Protein AF-A0A1X7SQI3-F1 (afdb_monomer)

Nearest PDB structures (foldseek):
  5ooy-assembly2_E  TM=9.959E-01  e=3.566E-05  synthetic construct
  4zfh-assembly1_A  TM=9.852E-01  e=6.620E-05  Homo sapiens
  4uuc-assembly1_A  TM=9.744E-01  e=2.281E-04  Homo sapiens
  8glv-assembly1_AH  TM=9.231E-01  e=3.307E-04  Chlamydomonas reinhardtii
  8pwl-assembly1_B  TM=9.294E-01  e=3.518E-04  Homo sapiens

Foldseek 3Di:
DPPPPFQDDPLLVCLLVLVLVVNLVCLVVPDDQCDATPQRDGSLNNNVVNVSPSSNVSSVVSPHDPPRDTD

pLDDT: mean 93.67, std 12.78, range [41.22, 98.75]

Radius of gyration: 11.45 Å; Cα contacts (8 Å, |Δi|>4): 103; chains: 1; bounding box: 19×28×31 Å

Mean predicted aligned error: 3.77 Å

Structure (mmCIF, N/CA/C/O backbone):
data_AF-A0A1X7SQI3-F1
#
_entry.id   AF-A0A1X7SQI3-F1
#
loop_
_atom_site.group_PDB
_atom_site.id
_atom_site.type_symbol
_atom_site.label_atom_id
_atom_site.label_alt_id
_atom_site.label_comp_id
_atom_site.label_asym_id
_atom_site.label_entity_id
_atom_site.label_seq_id
_atom_site.pdbx_PDB_ins_code
_atom_site.Cartn_x
_atom_site.Cartn_y
_atom_site.Cartn_z
_atom_site.occupancy
_atom_site.B_iso_or_equiv
_atom_site.auth_seq_id
_atom_site.auth_comp_id
_atom_site.auth_asym_id
_atom_site.auth_atom_id
_atom_site.pdbx_PDB_model_num
ATOM 1 N N . MET A 1 1 ? 8.221 21.091 -19.969 1.00 41.22 1 MET A N 1
ATOM 2 C CA . MET A 1 1 ? 8.299 20.141 -18.846 1.00 41.22 1 MET A CA 1
ATOM 3 C C . MET A 1 1 ? 6.915 20.111 -18.253 1.00 41.22 1 MET A C 1
ATOM 5 O O . MET A 1 1 ? 6.546 21.064 -17.581 1.00 41.22 1 MET A O 1
ATOM 9 N N . GLU A 1 2 ? 6.121 19.115 -18.629 1.00 46.88 2 GLU A N 1
ATOM 10 C CA . GLU A 1 2 ? 4.892 18.812 -17.901 1.00 46.88 2 GLU A CA 1
ATOM 11 C C . GLU A 1 2 ? 5.314 18.423 -16.486 1.00 46.88 2 GLU A C 1
ATOM 13 O O . GLU A 1 2 ? 6.220 17.607 -16.304 1.00 46.88 2 GLU A O 1
ATOM 18 N N . PHE A 1 3 ? 4.755 19.102 -15.490 1.00 49.75 3 PHE A N 1
ATOM 19 C CA . PHE A 1 3 ? 4.870 18.660 -14.114 1.00 49.75 3 PHE A CA 1
ATOM 20 C C . PHE A 1 3 ? 4.164 17.305 -14.062 1.00 49.75 3 PHE A C 1
ATOM 22 O O . PHE A 1 3 ? 2.950 17.255 -14.219 1.00 49.75 3 PHE A O 1
ATOM 29 N N . LEU A 1 4 ? 4.927 16.219 -13.943 1.00 50.41 4 LEU A N 1
ATOM 30 C CA . LEU A 1 4 ? 4.384 14.904 -13.616 1.00 50.41 4 LEU A CA 1
ATOM 31 C C . LEU A 1 4 ? 3.779 15.050 -12.217 1.00 50.41 4 LEU A C 1
ATOM 33 O O . LEU A 1 4 ? 4.517 15.129 -11.230 1.00 50.41 4 LEU A O 1
ATOM 37 N N . HIS A 1 5 ? 2.465 15.237 -12.149 1.00 58.34 5 HIS A N 1
ATOM 38 C CA . HIS A 1 5 ? 1.736 15.452 -10.911 1.00 58.34 5 HIS A CA 1
ATOM 39 C C . HIS A 1 5 ? 1.464 14.101 -10.264 1.00 58.34 5 HIS A C 1
ATOM 41 O O . HIS A 1 5 ? 0.322 13.735 -10.084 1.00 58.34 5 HIS A O 1
ATOM 47 N N . ASP A 1 6 ? 2.516 13.383 -9.871 1.00 75.56 6 ASP A N 1
ATOM 48 C CA . ASP A 1 6 ? 2.404 12.082 -9.213 1.00 75.56 6 ASP A CA 1
ATOM 49 C C . ASP A 1 6 ? 1.391 12.161 -8.049 1.00 75.56 6 ASP A C 1
ATOM 51 O O . ASP A 1 6 ? 1.714 12.664 -6.969 1.00 75.56 6 ASP A O 1
ATOM 55 N N . GLU A 1 7 ? 0.143 11.716 -8.276 1.00 90.94 7 GLU A N 1
ATOM 56 C CA . GLU A 1 7 ? -1.004 11.815 -7.347 1.00 90.94 7 GLU A CA 1
ATOM 57 C C . GLU A 1 7 ? -0.840 10.879 -6.130 1.00 90.94 7 GLU A C 1
ATOM 59 O O . GLU A 1 7 ? -1.780 10.532 -5.407 1.00 90.94 7 GLU A O 1
ATOM 64 N N . ARG A 1 8 ? 0.401 10.480 -5.848 1.00 94.50 8 ARG A N 1
ATOM 65 C CA . ARG A 1 8 ? 0.789 9.726 -4.670 1.00 94.50 8 ARG A CA 1
ATOM 66 C C . ARG A 1 8 ? 0.473 10.494 -3.401 1.00 94.50 8 ARG A C 1
ATOM 68 O O . ARG A 1 8 ? 1.137 11.443 -2.989 1.00 94.50 8 ARG A O 1
ATOM 75 N N . THR A 1 9 ? -0.509 9.965 -2.695 1.00 96.75 9 THR A N 1
ATOM 76 C CA . THR A 1 9 ? -0.758 10.289 -1.292 1.00 96.75 9 THR A CA 1
ATOM 77 C C . THR A 1 9 ? 0.384 9.815 -0.374 1.00 96.75 9 THR A C 1
ATOM 79 O O . THR A 1 9 ? 1.136 8.897 -0.725 1.00 96.75 9 THR A O 1
ATOM 82 N N . PRO A 1 10 ? 0.475 10.339 0.867 1.00 98.12 10 PRO A N 1
ATOM 83 C CA . PRO A 1 10 ? 1.396 9.816 1.878 1.00 98.12 10 PRO A CA 1
ATOM 84 C C . PRO A 1 10 ? 1.270 8.305 2.114 1.00 98.12 10 PRO A C 1
ATOM 86 O O . PRO A 1 10 ? 2.251 7.663 2.483 1.00 98.12 10 PRO A O 1
ATOM 89 N N . LEU A 1 11 ? 0.085 7.727 1.878 1.00 98.38 11 LEU A N 1
ATOM 90 C CA . LEU A 1 11 ? -0.147 6.296 2.035 1.00 98.38 11 LEU A CA 1
ATOM 91 C C . LEU A 1 11 ? 0.589 5.473 0.966 1.00 98.38 11 LEU A C 1
ATOM 93 O O . LEU A 1 11 ? 1.157 4.440 1.309 1.00 98.38 11 LEU A O 1
ATOM 97 N N . HIS A 1 12 ? 0.668 5.948 -0.284 1.00 98.25 12 HIS A N 1
ATOM 98 C CA . HIS A 1 12 ? 1.473 5.302 -1.331 1.00 98.25 12 HIS A CA 1
ATOM 99 C C . HIS A 1 12 ? 2.956 5.269 -0.959 1.00 98.25 12 HIS A C 1
ATOM 101 O O . HIS A 1 12 ? 3.595 4.220 -1.017 1.00 98.25 12 HIS A O 1
ATOM 107 N N . ILE A 1 13 ? 3.483 6.416 -0.521 1.00 97.88 13 ILE A N 1
ATOM 108 C CA . ILE A 1 13 ? 4.898 6.575 -0.166 1.00 97.88 13 ILE A CA 1
ATOM 109 C C . ILE A 1 13 ? 5.238 5.713 1.056 1.00 97.88 13 ILE A C 1
ATOM 111 O O . ILE A 1 13 ? 6.222 4.978 1.064 1.00 97.88 13 ILE A O 1
ATOM 115 N N . ALA A 1 14 ? 4.408 5.752 2.101 1.00 98.44 14 ALA A N 1
ATOM 116 C CA . ALA A 1 14 ? 4.608 4.916 3.281 1.00 98.44 14 ALA A CA 1
ATOM 117 C C . ALA A 1 14 ? 4.562 3.420 2.929 1.00 98.44 14 ALA A C 1
ATOM 119 O O . ALA A 1 14 ? 5.333 2.632 3.487 1.00 98.44 14 ALA A O 1
ATOM 120 N N . ALA A 1 15 ? 3.699 3.037 1.982 1.00 98.56 15 ALA A N 1
ATOM 121 C CA . ALA A 1 15 ? 3.570 1.662 1.540 1.00 98.56 15 ALA A CA 1
ATOM 122 C C . ALA A 1 15 ? 4.786 1.168 0.738 1.00 98.56 15 ALA A C 1
ATOM 124 O O . ALA A 1 15 ? 5.279 0.074 1.019 1.00 98.56 15 ALA A O 1
ATOM 125 N N . SER A 1 16 ? 5.327 1.969 -0.191 1.00 98.06 16 SER A N 1
ATOM 126 C CA . SER A 1 16 ? 6.546 1.618 -0.945 1.00 98.06 16 SE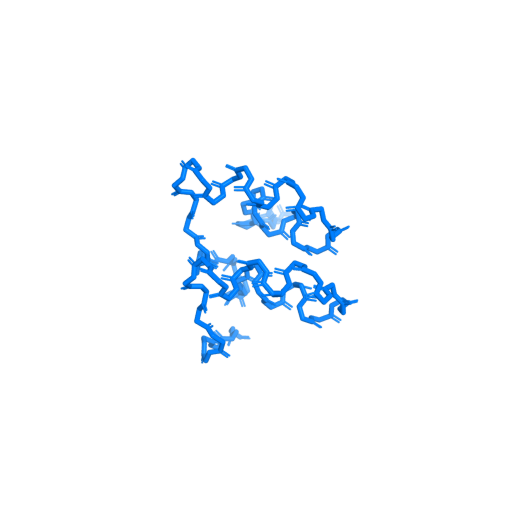R A CA 1
ATOM 127 C C . SER A 1 16 ? 7.774 1.497 -0.034 1.00 98.06 16 SER A C 1
ATOM 129 O O . SER A 1 16 ? 8.592 0.578 -0.165 1.00 98.06 16 SER A O 1
ATOM 131 N N . GLU A 1 17 ? 7.875 2.389 0.950 1.00 98.00 17 GLU A N 1
ATOM 132 C CA . GLU A 1 17 ? 8.985 2.446 1.904 1.00 98.00 17 GLU A CA 1
ATOM 133 C C . GLU A 1 17 ? 8.893 1.394 3.021 1.00 98.00 17 GLU A C 1
ATOM 135 O O . GLU A 1 17 ? 9.832 1.248 3.803 1.00 98.00 17 GLU A O 1
ATOM 140 N N . GLY A 1 18 ? 7.791 0.641 3.115 1.00 97.56 18 GLY A N 1
ATOM 141 C CA . GLY A 1 18 ? 7.624 -0.384 4.148 1.00 97.56 18 GLY A CA 1
ATOM 142 C C . GLY A 1 18 ? 7.380 0.179 5.552 1.00 97.56 18 GLY A C 1
ATOM 143 O O . GLY A 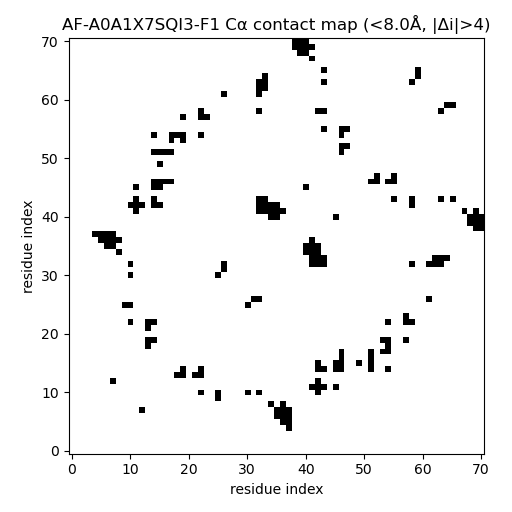1 18 ? 7.727 -0.470 6.532 1.00 97.56 18 GLY A O 1
ATOM 144 N N . ARG A 1 19 ? 6.825 1.392 5.673 1.00 98.12 19 ARG A N 1
ATOM 145 C CA . ARG A 1 19 ? 6.612 2.100 6.950 1.00 98.12 19 ARG A CA 1
ATOM 146 C C . ARG A 1 19 ? 5.311 1.647 7.621 1.00 98.12 19 ARG A C 1
ATOM 148 O O . ARG A 1 19 ? 4.331 2.388 7.653 1.00 98.12 19 ARG A O 1
ATOM 155 N N . ASN A 1 20 ? 5.285 0.430 8.147 1.00 96.25 20 ASN A N 1
ATOM 156 C CA . ASN A 1 20 ? 4.109 -0.222 8.734 1.00 96.25 20 ASN A CA 1
ATOM 157 C C . ASN A 1 20 ? 3.393 0.604 9.826 1.00 96.25 20 ASN A C 1
ATOM 159 O O . ASN A 1 20 ? 2.162 0.692 9.801 1.00 96.25 20 ASN A O 1
ATOM 163 N N . GLU A 1 21 ? 4.108 1.261 10.747 1.00 98.00 21 GLU A N 1
ATOM 164 C CA . GLU A 1 21 ? 3.467 2.113 11.765 1.00 98.00 21 GLU A CA 1
ATOM 165 C C . GLU A 1 21 ? 2.831 3.358 11.140 1.00 98.00 21 GLU A C 1
ATOM 167 O O . GLU A 1 21 ? 1.718 3.737 11.502 1.00 98.00 21 GLU A O 1
ATOM 172 N N . VAL A 1 22 ? 3.501 3.974 10.162 1.00 98.56 22 VAL A N 1
ATOM 173 C CA . VAL A 1 22 ? 2.990 5.165 9.466 1.00 98.56 22 VAL A CA 1
ATOM 174 C C . VAL A 1 22 ? 1.742 4.816 8.661 1.00 98.56 22 VAL A C 1
ATOM 176 O O . VAL A 1 22 ? 0.743 5.522 8.756 1.00 98.56 22 VAL A O 1
ATOM 179 N N . VAL A 1 23 ? 1.766 3.699 7.927 1.00 98.62 23 VAL A N 1
ATOM 180 C CA . VAL A 1 23 ? 0.598 3.164 7.211 1.00 98.62 23 VAL A CA 1
ATOM 181 C C . VAL A 1 23 ? -0.577 2.984 8.176 1.00 98.62 23 VAL A C 1
ATOM 183 O O . VAL A 1 23 ? -1.676 3.457 7.897 1.00 98.62 23 VAL A O 1
ATOM 186 N N . SER A 1 24 ? -0.336 2.389 9.34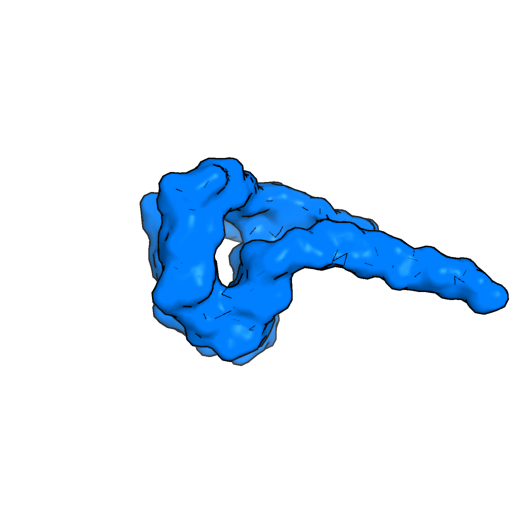8 1.00 98.38 24 SER A N 1
ATOM 187 C CA . SER A 1 24 ? -1.378 2.168 10.361 1.00 98.38 24 SER A CA 1
ATOM 188 C C . SER A 1 24 ? -1.976 3.479 10.888 1.00 98.38 24 SER A C 1
ATOM 190 O O . SER A 1 24 ? -3.196 3.591 11.026 1.00 98.38 24 SER A O 1
ATOM 192 N N . VAL A 1 25 ? -1.140 4.491 11.151 1.00 98.69 25 VAL A N 1
ATOM 193 C CA . VAL A 1 25 ? -1.593 5.820 11.597 1.00 98.69 25 VAL A CA 1
ATOM 194 C C . VAL A 1 25 ? -2.429 6.507 10.520 1.00 98.69 25 VAL A C 1
ATOM 196 O O . VAL A 1 25 ? -3.482 7.057 10.837 1.00 98.69 25 VAL A O 1
ATOM 199 N N . LEU A 1 26 ? -1.994 6.467 9.259 1.00 98.69 26 LEU A N 1
ATOM 200 C CA . LEU A 1 26 ? -2.716 7.089 8.147 1.00 98.69 26 LEU A CA 1
ATOM 201 C C . LEU A 1 26 ? -4.106 6.464 7.964 1.00 98.69 26 LEU A C 1
ATOM 203 O O . LEU A 1 26 ? -5.097 7.189 7.906 1.00 98.69 26 LEU A O 1
ATOM 207 N N . LEU A 1 27 ? -4.189 5.132 7.954 1.00 98.56 27 LEU A N 1
ATOM 208 C CA . LEU A 1 27 ? -5.457 4.400 7.838 1.00 98.56 27 LEU A CA 1
ATOM 209 C C . LEU A 1 27 ? -6.389 4.692 9.021 1.00 98.56 27 LEU A C 1
ATOM 211 O O . LEU A 1 27 ? -7.569 4.972 8.828 1.00 98.56 27 LEU A O 1
ATOM 215 N N . SER A 1 28 ? -5.847 4.739 10.242 1.00 98.31 28 SER A N 1
ATOM 216 C CA . SER A 1 28 ? -6.620 5.078 11.448 1.00 98.31 28 SER A CA 1
ATOM 217 C C . SER A 1 28 ? -7.170 6.510 11.436 1.00 98.31 28 SER A C 1
ATOM 219 O O . SER A 1 28 ? -8.128 6.804 12.144 1.00 98.31 28 SER A O 1
ATOM 221 N N . ASN A 1 29 ? -6.582 7.404 10.634 1.00 98.50 29 ASN A N 1
ATOM 222 C CA . ASN A 1 29 ? -7.057 8.774 10.424 1.00 98.50 29 ASN A CA 1
ATOM 223 C C . ASN A 1 29 ? -7.938 8.916 9.168 1.00 98.50 29 ASN A C 1
ATOM 225 O O . ASN A 1 29 ? -8.187 10.032 8.715 1.00 98.50 29 ASN A O 1
ATOM 229 N N . GLY A 1 30 ? -8.429 7.804 8.613 1.00 97.81 30 GLY A N 1
ATOM 230 C CA . GLY A 1 30 ? -9.392 7.807 7.512 1.00 97.81 30 GLY A CA 1
ATOM 231 C C . GLY A 1 30 ? -8.776 7.930 6.121 1.00 97.81 30 GLY A C 1
ATOM 232 O O . GLY A 1 30 ? -9.491 8.274 5.183 1.00 97.81 30 GLY A O 1
ATOM 233 N N . ALA A 1 31 ? -7.474 7.665 5.960 1.00 98.44 31 ALA A N 1
ATOM 234 C CA . ALA A 1 31 ? -6.901 7.520 4.626 1.00 98.44 31 ALA A CA 1
ATOM 235 C C . ALA A 1 31 ? -7.563 6.343 3.890 1.00 98.44 31 ALA A C 1
ATOM 237 O O . ALA A 1 31 ? -7.697 5.257 4.453 1.00 98.44 31 ALA A O 1
ATOM 238 N N . ASP A 1 32 ? -7.944 6.555 2.630 1.00 98.50 32 ASP A N 1
ATOM 239 C CA . ASP A 1 32 ? -8.524 5.506 1.792 1.00 98.50 32 ASP A CA 1
ATOM 240 C C . ASP A 1 32 ? -7.434 4.495 1.370 1.00 98.50 32 ASP A C 1
ATOM 242 O O . ASP A 1 32 ? -6.494 4.881 0.667 1.00 98.50 32 ASP A O 1
ATOM 246 N N . PRO A 1 33 ? -7.524 3.209 1.767 1.00 98.38 33 PRO A N 1
ATOM 247 C CA . PRO A 1 33 ? -6.562 2.176 1.371 1.00 98.38 33 PRO A CA 1
ATOM 248 C C . PRO A 1 33 ? -6.566 1.866 -0.134 1.00 98.38 33 PRO A C 1
ATOM 250 O O . PRO A 1 33 ? -5.607 1.269 -0.627 1.00 98.38 33 PRO A O 1
ATOM 253 N N . ASN A 1 34 ? -7.625 2.251 -0.852 1.00 98.44 34 ASN A N 1
ATOM 254 C CA . ASN A 1 34 ? -7.842 1.978 -2.273 1.00 98.44 34 ASN A CA 1
ATOM 255 C C . ASN A 1 34 ? -7.644 3.207 -3.163 1.00 98.44 34 ASN A C 1
ATOM 257 O O . ASN A 1 34 ? -7.930 3.138 -4.360 1.00 98.44 34 ASN A O 1
ATOM 261 N N . ILE A 1 35 ? -7.146 4.310 -2.596 1.00 97.75 35 ILE A N 1
ATOM 262 C CA . ILE A 1 35 ? -6.834 5.517 -3.359 1.00 97.75 35 ILE A CA 1
ATOM 263 C C . ILE A 1 35 ? -5.884 5.175 -4.512 1.00 97.75 35 ILE A C 1
ATOM 265 O O . ILE A 1 35 ? -4.944 4.404 -4.328 1.00 97.75 35 ILE A O 1
ATOM 269 N N . LYS A 1 36 ? -6.159 5.718 -5.697 1.00 96.56 36 LYS A N 1
ATOM 270 C CA . LYS A 1 36 ? -5.352 5.532 -6.905 1.00 96.56 36 LYS A CA 1
ATOM 271 C C . LYS A 1 36 ? -4.475 6.761 -7.148 1.00 96.56 36 LYS A C 1
ATOM 273 O O . LYS A 1 36 ? -4.922 7.871 -6.869 1.00 96.56 36 LYS A O 1
ATOM 278 N N . ASP A 1 37 ? -3.259 6.555 -7.640 1.00 95.19 37 ASP A N 1
ATOM 279 C CA . ASP A 1 37 ? -2.426 7.608 -8.234 1.00 95.19 37 ASP A CA 1
ATOM 280 C C . ASP A 1 37 ? -2.692 7.764 -9.749 1.00 95.19 37 ASP A C 1
ATOM 282 O O . ASP A 1 37 ? -3.601 7.130 -10.294 1.00 95.19 37 ASP A O 1
ATOM 286 N N . GLU A 1 38 ? -1.897 8.593 -10.438 1.00 93.62 38 GLU A N 1
ATOM 287 C CA . GLU A 1 38 ? -2.029 8.845 -11.887 1.00 93.62 38 GLU A CA 1
ATOM 288 C C . GLU A 1 38 ? -1.826 7.585 -12.751 1.00 93.62 38 GLU A C 1
ATOM 290 O O . GLU A 1 38 ? -2.387 7.496 -13.841 1.00 93.62 38 GLU A O 1
ATOM 295 N N . ASP A 1 39 ? -1.067 6.593 -12.265 1.00 92.69 39 ASP A N 1
ATOM 296 C CA . ASP A 1 39 ? -0.847 5.297 -12.932 1.00 92.69 39 ASP A CA 1
ATOM 297 C C . ASP A 1 39 ? -1.946 4.269 -12.567 1.00 92.69 39 ASP A C 1
ATOM 299 O O . ASP A 1 39 ? -1.810 3.055 -12.770 1.00 92.69 39 ASP A O 1
ATOM 303 N N . GLU A 1 40 ? -3.026 4.743 -11.945 1.00 95.56 40 GLU A N 1
ATOM 304 C CA . GLU A 1 40 ? -4.078 3.964 -11.302 1.00 95.56 40 GLU A CA 1
ATOM 305 C C . GLU A 1 40 ? -3.578 2.918 -10.286 1.00 95.56 40 GLU A C 1
ATOM 307 O O . GLU A 1 40 ? -4.249 1.909 -10.023 1.00 95.56 40 GLU A O 1
ATOM 312 N N . ARG A 1 41 ? -2.398 3.127 -9.698 1.00 96.88 41 ARG A N 1
ATOM 313 C CA . ARG A 1 41 ? -1.841 2.241 -8.674 1.00 96.88 41 ARG A CA 1
ATOM 314 C C . ARG A 1 41 ? -2.366 2.642 -7.311 1.00 96.88 41 ARG A C 1
ATOM 316 O O . ARG A 1 41 ? -2.505 3.812 -6.999 1.00 96.88 41 ARG A O 1
ATOM 323 N N . THR A 1 42 ? -2.602 1.636 -6.482 1.00 98.25 42 THR A N 1
ATOM 324 C CA . THR A 1 42 ? -2.994 1.803 -5.076 1.00 98.25 42 THR A CA 1
ATOM 325 C C . THR A 1 42 ? -1.788 1.627 -4.154 1.00 98.25 42 THR A C 1
ATOM 327 O O . THR A 1 42 ? -0.785 1.032 -4.568 1.00 98.25 42 THR A O 1
ATOM 330 N N . PRO A 1 43 ? -1.859 2.031 -2.872 1.00 98.38 43 PRO A N 1
ATOM 331 C CA . PRO A 1 43 ? -0.805 1.735 -1.902 1.00 98.38 43 PRO A CA 1
ATOM 332 C C . PRO A 1 43 ? -0.441 0.243 -1.840 1.00 98.38 43 PRO A C 1
ATOM 334 O O . PRO A 1 43 ? 0.729 -0.108 -1.682 1.00 98.38 43 PRO A O 1
ATOM 337 N N . LEU A 1 44 ? -1.424 -0.645 -2.037 1.00 98.69 44 LEU A N 1
ATOM 338 C CA . LEU A 1 44 ? -1.204 -2.091 -2.063 1.00 98.69 44 LEU A CA 1
ATOM 339 C C . LEU A 1 44 ? -0.347 -2.533 -3.258 1.00 98.69 44 LEU A C 1
ATOM 341 O O . LEU A 1 44 ? 0.503 -3.406 -3.089 1.00 98.69 44 LEU A O 1
ATOM 345 N N . HIS A 1 45 ? -0.493 -1.900 -4.428 1.00 98.44 45 HIS A N 1
ATOM 346 C CA . HIS A 1 45 ? 0.369 -2.172 -5.582 1.00 98.44 45 HIS A CA 1
ATOM 347 C C . HIS A 1 45 ? 1.838 -1.879 -5.267 1.00 98.44 45 HIS A C 1
ATOM 349 O O . HIS A 1 45 ? 2.702 -2.705 -5.556 1.00 98.44 45 HIS A O 1
ATOM 355 N N . TYR A 1 46 ? 2.124 -0.744 -4.623 1.00 98.12 46 TYR A N 1
ATOM 356 C CA . TYR A 1 46 ? 3.487 -0.383 -4.227 1.00 98.12 46 TYR A CA 1
ATOM 357 C C . TYR A 1 46 ? 4.058 -1.335 -3.175 1.00 98.12 46 TYR A C 1
ATOM 359 O O . TYR A 1 46 ? 5.186 -1.807 -3.320 1.00 98.12 46 TYR A O 1
ATOM 367 N N . ALA A 1 47 ? 3.282 -1.663 -2.139 1.00 98.50 47 ALA A N 1
ATOM 368 C CA . ALA A 1 47 ? 3.718 -2.606 -1.113 1.00 98.50 47 ALA A CA 1
ATOM 369 C C . ALA A 1 47 ? 4.028 -3.992 -1.706 1.00 98.50 47 ALA A C 1
ATOM 371 O O . ALA A 1 47 ? 5.061 -4.581 -1.385 1.00 98.50 47 ALA A O 1
ATOM 372 N N . ALA A 1 48 ? 3.167 -4.490 -2.600 1.00 98.38 48 ALA A N 1
ATOM 373 C CA . ALA A 1 48 ? 3.332 -5.787 -3.249 1.00 98.38 48 ALA A CA 1
ATOM 374 C C . ALA A 1 48 ? 4.514 -5.807 -4.229 1.00 98.38 48 ALA A C 1
ATOM 376 O O . ALA A 1 48 ? 5.314 -6.739 -4.189 1.00 98.38 48 ALA A O 1
ATOM 377 N N . LEU A 1 49 ? 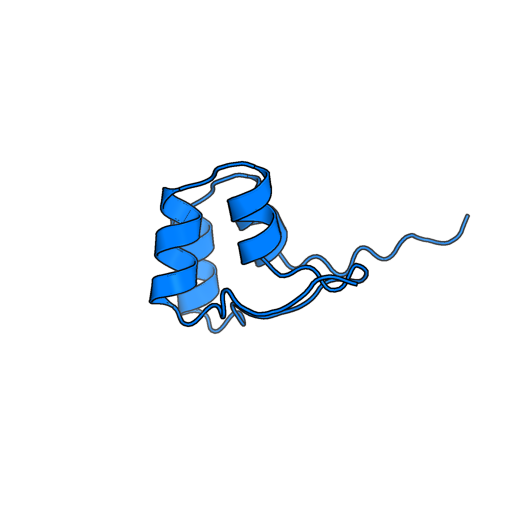4.670 -4.765 -5.056 1.00 97.75 49 LEU A N 1
ATOM 378 C CA . LEU A 1 49 ? 5.767 -4.645 -6.024 1.00 97.75 49 LEU A CA 1
ATOM 379 C C . LEU A 1 49 ? 7.143 -4.692 -5.349 1.00 97.75 49 LEU A C 1
ATOM 381 O O . LEU A 1 49 ? 8.071 -5.304 -5.870 1.00 97.75 49 LEU A O 1
ATOM 385 N N . ILE A 1 50 ? 7.272 -4.042 -4.191 1.00 97.75 50 ILE A N 1
ATOM 386 C CA . ILE A 1 50 ? 8.539 -3.927 -3.456 1.00 97.75 50 ILE A CA 1
ATOM 387 C C . ILE A 1 50 ? 8.738 -5.091 -2.462 1.00 97.75 50 ILE A C 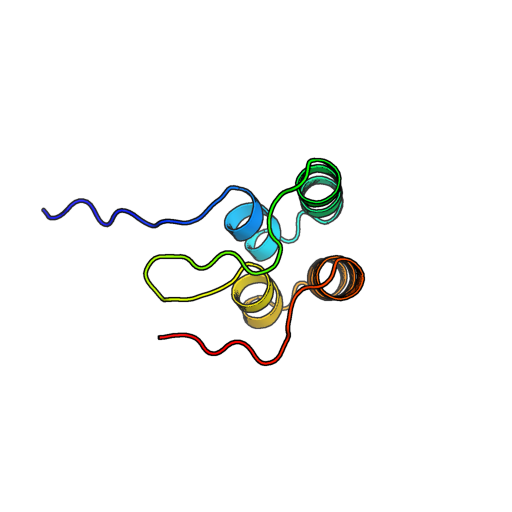1
ATOM 389 O O . ILE A 1 50 ? 9.844 -5.297 -1.965 1.00 97.75 50 ILE A O 1
ATOM 393 N N . GLY A 1 51 ? 7.695 -5.877 -2.171 1.00 97.81 51 GLY A N 1
ATOM 394 C CA . GLY A 1 51 ? 7.757 -7.012 -1.239 1.00 97.81 51 GLY A CA 1
ATOM 395 C C . GLY A 1 51 ? 7.661 -6.620 0.241 1.00 97.81 51 GLY A C 1
ATOM 396 O O . GLY A 1 51 ? 8.295 -7.237 1.096 1.00 97.81 51 GLY A O 1
ATOM 397 N N . ARG A 1 52 ? 6.891 -5.575 0.569 1.00 98.31 52 ARG A N 1
ATOM 398 C CA . ARG A 1 52 ? 6.651 -5.112 1.949 1.00 98.31 52 ARG A CA 1
ATOM 399 C C . ARG A 1 52 ? 5.547 -5.938 2.621 1.00 98.31 52 ARG A C 1
ATOM 401 O O . ARG A 1 52 ? 4.422 -5.468 2.775 1.00 98.31 52 ARG A O 1
ATOM 408 N N . ASN A 1 53 ? 5.860 -7.173 3.009 1.00 98.19 53 ASN A N 1
ATOM 409 C CA . ASN A 1 53 ? 4.886 -8.158 3.507 1.00 98.19 53 ASN A CA 1
ATOM 410 C C . ASN A 1 53 ? 4.036 -7.666 4.696 1.00 98.19 53 ASN A C 1
ATOM 412 O O . ASN A 1 53 ? 2.823 -7.893 4.740 1.00 98.19 53 ASN A O 1
ATOM 416 N N . GLU A 1 54 ? 4.648 -6.965 5.650 1.00 98.38 54 GLU A N 1
ATOM 417 C CA . GLU A 1 54 ? 3.955 -6.415 6.818 1.00 98.38 54 GLU A CA 1
ATOM 418 C C . GLU A 1 54 ? 2.966 -5.323 6.401 1.00 98.38 54 GLU A C 1
ATOM 420 O O . GLU A 1 54 ? 1.817 -5.325 6.836 1.00 98.38 54 GLU A O 1
ATOM 425 N N . VAL A 1 55 ? 3.375 -4.429 5.496 1.00 98.69 55 VAL A N 1
ATOM 426 C CA . VAL A 1 55 ? 2.500 -3.382 4.951 1.00 98.69 55 VAL A CA 1
ATOM 427 C C . VAL A 1 55 ? 1.349 -3.984 4.150 1.00 98.69 55 VAL A C 1
ATOM 429 O O . VAL A 1 55 ? 0.216 -3.539 4.314 1.00 98.69 55 VAL A O 1
ATOM 432 N N . VAL A 1 56 ? 1.607 -5.002 3.322 1.00 98.75 56 VAL A N 1
ATOM 433 C CA . VAL A 1 56 ? 0.556 -5.734 2.593 1.00 98.75 56 VAL A CA 1
ATOM 434 C C . VAL A 1 56 ? -0.492 -6.257 3.576 1.00 98.75 56 VAL A C 1
ATOM 436 O O . VAL A 1 56 ? -1.685 -6.027 3.391 1.00 98.75 56 VAL A O 1
ATOM 439 N N . SER A 1 57 ? -0.047 -6.888 4.663 1.00 98.50 57 SER A N 1
ATOM 440 C CA . SER A 1 57 ? -0.941 -7.424 5.695 1.00 98.50 57 SER A CA 1
ATOM 441 C C . SER A 1 57 ? -1.765 -6.326 6.378 1.00 98.50 57 SER A C 1
ATOM 443 O O . SER A 1 57 ? -2.968 -6.499 6.585 1.00 98.50 57 SER A O 1
ATOM 445 N N . VAL A 1 58 ? -1.147 -5.181 6.690 1.00 98.50 58 VAL A N 1
ATOM 446 C CA . VAL A 1 58 ? -1.834 -4.022 7.287 1.00 98.50 58 VAL A CA 1
ATOM 447 C C . VAL A 1 58 ? -2.878 -3.444 6.331 1.00 98.50 58 VAL A C 1
ATOM 449 O O . VAL A 1 58 ? -4.016 -3.231 6.746 1.00 98.50 58 VAL A O 1
ATOM 452 N N . LEU A 1 59 ? -2.530 -3.218 5.063 1.00 98.62 59 LEU A N 1
ATOM 453 C CA . LEU A 1 59 ? -3.444 -2.667 4.058 1.00 98.62 59 LEU A CA 1
ATOM 454 C C . LEU A 1 59 ? -4.655 -3.581 3.838 1.00 98.62 59 LEU A C 1
ATOM 456 O O . LEU A 1 59 ? -5.790 -3.110 3.886 1.00 98.62 59 LEU A O 1
ATOM 460 N N . LEU A 1 60 ? -4.436 -4.891 3.683 1.00 98.62 60 LEU A N 1
ATOM 461 C CA . LEU A 1 60 ? -5.517 -5.872 3.521 1.00 98.62 60 LEU A CA 1
ATOM 462 C C . LEU A 1 60 ? -6.439 -5.916 4.745 1.00 98.62 60 LEU A C 1
ATOM 464 O O . LEU A 1 60 ? -7.659 -5.935 4.605 1.00 98.62 60 LEU A O 1
ATOM 468 N N . SER A 1 61 ? -5.867 -5.859 5.950 1.00 98.31 61 SER A N 1
ATOM 469 C CA . SER A 1 61 ? -6.644 -5.837 7.199 1.00 98.31 61 SER A CA 1
ATOM 470 C C . SER A 1 61 ? -7.489 -4.569 7.358 1.00 98.31 61 SER A C 1
ATOM 472 O O . SER A 1 61 ? -8.459 -4.572 8.111 1.00 98.31 61 SER A O 1
ATOM 474 N N . ASN A 1 62 ? -7.138 -3.494 6.647 1.00 98.25 62 ASN A N 1
ATOM 475 C CA . ASN A 1 62 ? -7.858 -2.222 6.642 1.00 98.25 62 ASN A CA 1
ATOM 476 C C . ASN A 1 62 ? -8.729 -2.028 5.388 1.00 98.25 62 ASN A C 1
ATOM 478 O O . ASN A 1 62 ? -9.172 -0.916 5.126 1.00 98.25 62 ASN A O 1
ATOM 482 N N . GLY A 1 63 ? -9.008 -3.090 4.626 1.00 97.88 63 GLY A N 1
ATOM 483 C CA . GLY A 1 63 ? -9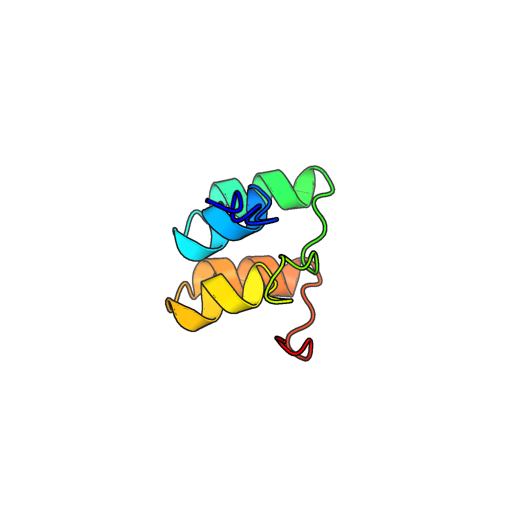.968 -3.041 3.518 1.00 97.88 63 GLY A CA 1
ATOM 484 C C . GLY A 1 63 ? -9.385 -2.633 2.164 1.00 97.88 63 GLY A C 1
ATOM 485 O O . GLY A 1 63 ? -10.143 -2.233 1.278 1.00 97.88 63 GLY A O 1
ATOM 486 N N . ALA A 1 64 ? -8.067 -2.741 1.975 1.00 98.44 64 ALA A N 1
ATOM 487 C CA . ALA A 1 64 ? -7.491 -2.678 0.635 1.00 98.44 64 ALA A CA 1
ATOM 488 C C . ALA A 1 64 ? -8.008 -3.845 -0.227 1.00 98.44 64 ALA A C 1
ATOM 490 O O . ALA A 1 64 ? -7.968 -5.001 0.201 1.00 98.44 64 ALA A O 1
ATOM 491 N N . ASP A 1 65 ? -8.463 -3.553 -1.442 1.00 98.50 65 ASP A N 1
ATOM 492 C CA . ASP A 1 65 ? -8.950 -4.534 -2.407 1.00 98.50 65 ASP A CA 1
ATOM 493 C C . ASP A 1 65 ? -7.778 -5.061 -3.262 1.00 98.50 65 ASP A C 1
ATOM 495 O O . ASP A 1 65 ? -7.209 -4.316 -4.068 1.00 98.50 65 ASP A O 1
ATOM 499 N N . PRO A 1 66 ? -7.405 -6.350 -3.126 1.00 98.06 66 PRO A N 1
ATOM 500 C CA . PRO A 1 66 ? -6.310 -6.948 -3.889 1.00 98.06 66 PRO A CA 1
ATOM 501 C C . PRO A 1 66 ? -6.637 -7.175 -5.372 1.00 98.06 66 PRO A C 1
ATOM 503 O O . PRO A 1 66 ? -5.771 -7.631 -6.115 1.00 98.06 66 PRO A O 1
ATOM 506 N N . SER A 1 67 ? -7.875 -6.922 -5.803 1.00 98.06 67 SER A N 1
ATOM 507 C CA . SER A 1 67 ? -8.334 -7.135 -7.178 1.00 98.06 67 SER A CA 1
ATOM 508 C C . SER A 1 67 ? -8.361 -5.865 -8.033 1.00 98.06 67 SER A C 1
ATOM 510 O O . SER A 1 67 ? -8.592 -5.957 -9.245 1.00 98.06 67 SER A O 1
ATOM 512 N N . ILE A 1 68 ? -8.091 -4.692 -7.441 1.00 97.94 68 ILE A N 1
ATOM 513 C CA . ILE A 1 68 ? -7.956 -3.439 -8.192 1.00 97.94 68 ILE A CA 1
ATOM 514 C C . ILE A 1 68 ? -6.808 -3.583 -9.190 1.00 97.94 68 ILE A C 1
ATOM 516 O O . ILE A 1 68 ? -5.716 -4.017 -8.840 1.00 97.94 68 ILE A O 1
ATOM 520 N N . LYS A 1 69 ? -7.070 -3.206 -10.441 1.00 95.00 69 LYS A N 1
ATOM 521 C CA . LYS A 1 69 ? -6.080 -3.208 -11.521 1.00 95.00 69 LYS A CA 1
ATOM 522 C C . LYS A 1 69 ? -5.419 -1.838 -11.640 1.00 95.00 69 LYS A C 1
ATOM 524 O O . LYS A 1 69 ? -6.088 -0.825 -11.413 1.00 95.00 69 LYS A O 1
ATOM 529 N N . THR A 1 70 ? -4.148 -1.849 -12.031 1.00 89.44 70 THR A N 1
ATOM 530 C CA . THR A 1 70 ? -3.420 -0.661 -12.498 1.00 89.44 70 THR A CA 1
ATOM 531 C C . THR A 1 70 ? -3.861 -0.272 -13.907 1.00 89.44 70 THR A C 1
ATOM 533 O O . THR A 1 70 ? -4.451 -1.101 -14.614 1.00 89.44 70 THR A O 1
ATOM 536 N N . GLY A 1 71 ? -3.528 0.958 -14.302 1.00 84.12 71 GLY A N 1
ATOM 537 C CA . GLY A 1 71 ? -3.645 1.459 -15.669 1.00 84.12 71 GLY A CA 1
ATOM 538 C C . GLY A 1 71 ? -2.547 0.927 -16.576 1.00 84.12 71 GLY A C 1
ATOM 539 O O . GLY A 1 71 ? -1.554 0.361 -16.049 1.00 84.12 71 GLY A O 1
#

Sequence (71 aa):
MEFLHDERTPLHIAASEGRNEVVSVLLSNGADPNIKDEDERTPLHYAALIGRNEVVSVLLSNGADPSIKTG

InterPro domains:
  IPR002110 Ankyrin repeat [PF12796] (6-69)
  IPR002110 Ankyrin repeat [PR01415] (7-22)
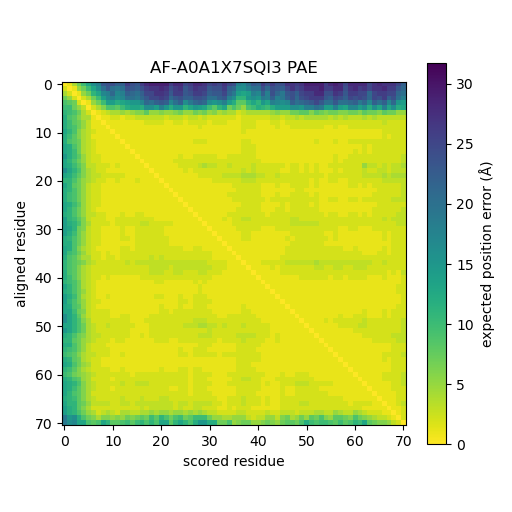  IPR002110 Ankyrin repeat [PR01415] (55-69)
  IPR002110 Ankyrin repeat [PS50088] (6-38)
  IPR002110 Ankyrin repeat [PS50088] (39-71)
  IPR002110 Ankyrin repeat [SM00248] (6-35)
  IPR002110 Ankyrin repeat [SM00248] (39-68)
  IPR036770 Ankyrin repeat-containing domain superfamily [G3DSA:1.25.40.20] (4-43)
  IPR036770 Ankyrin repeat-containing domain superfamily [G3DSA:1.25.40.20] (44-71)
  IPR036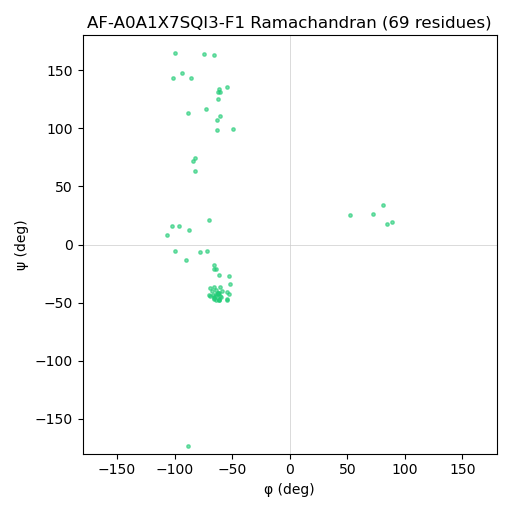770 Ankyrin repeat-contain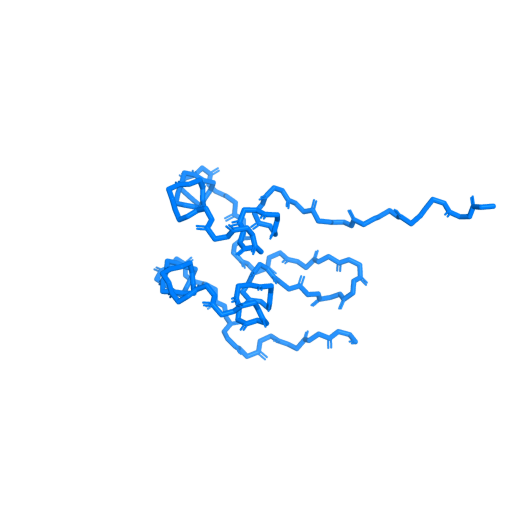ing domain superfamily [SSF48403] (6-69)

Solvent-accessible surface area (backbone atoms only — not comparable to full-atom values): 4013 Å² total; per-residue (Å²): 131,81,78,81,72,72,50,62,48,73,56,33,55,27,21,51,72,47,36,47,69,59,40,50,53,43,46,76,70,68,50,68,47,66,48,56,28,82,61,37,40,28,25,55,53,38,6,57,75,69,62,24,64,68,31,40,52,52,40,47,75,66,66,30,64,90,78,70,68,61,108

Secondary structure (DSSP, 8-state):
---------HHHHHHHTT-HHHHHHHHHTT--TT---TTS--HHHHHHHHT-HHHHHHHHHTT--TTPPP-

Organism: Amphimedon queenslandica (NCBI:txid400682)